Protein AF-A0A8E0FTF2-F1 (afdb_monomer_lite)

InterPro domains:
  IPR009821 Protein of unknown function DUF1391 [PF07151] (4-36)

Organism: NCBI:txid869670

pLDDT: mean 77.73, std 10.63, range [60.56, 96.5]

Radius of gyration: 18.25 Å; chains: 1; bounding box: 46×20×50 Å

Structure (mmCIF, N/CA/C/O backbone):
data_AF-A0A8E0FTF2-F1
#
_entry.id   AF-A0A8E0FTF2-F1
#
loop_
_atom_site.group_PDB
_atom_site.id
_atom_site.type_symbol
_atom_site.label_atom_id
_atom_site.label_alt_id
_atom_site.label_comp_id
_atom_site.label_asym_id
_atom_site.label_entity_id
_atom_site.label_seq_id
_atom_site.pdbx_PDB_ins_code
_atom_site.Cartn_x
_atom_site.Cartn_y
_atom_site.Cartn_z
_atom_site.occupancy
_atom_site.B_iso_or_equiv
_atom_site.auth_seq_id
_atom_site.auth_comp_id
_atom_site.auth_asym_id
_atom_site.auth_atom_id
_atom_site.pdbx_PDB_model_num
ATOM 1 N N . MET A 1 1 ? 4.232 3.812 6.765 1.00 69.94 1 MET A N 1
ATOM 2 C CA . MET A 1 1 ? 3.793 3.715 5.362 1.00 69.94 1 MET A CA 1
ATOM 3 C C . MET A 1 1 ? 4.475 2.514 4.761 1.00 69.94 1 MET A C 1
ATOM 5 O O . MET A 1 1 ? 5.689 2.411 4.903 1.00 69.94 1 MET A O 1
ATOM 9 N N . ASP A 1 2 ? 3.710 1.634 4.131 1.00 74.88 2 ASP A N 1
ATOM 10 C CA . ASP A 1 2 ? 4.276 0.486 3.427 1.00 74.88 2 ASP A CA 1
ATOM 11 C C . ASP A 1 2 ? 4.617 0.889 1.996 1.00 74.88 2 ASP A C 1
ATOM 13 O O . ASP A 1 2 ? 3.899 1.675 1.370 1.00 74.88 2 ASP A O 1
ATOM 17 N N . MET A 1 3 ? 5.736 0.374 1.492 1.00 72.62 3 MET A N 1
ATOM 18 C CA . MET A 1 3 ? 6.236 0.688 0.160 1.00 72.62 3 MET A CA 1
ATOM 19 C C . MET A 1 3 ? 6.138 -0.558 -0.716 1.00 72.62 3 MET A C 1
ATOM 21 O O . MET A 1 3 ? 6.863 -1.532 -0.514 1.00 72.62 3 MET A O 1
ATOM 25 N N . LEU A 1 4 ? 5.216 -0.535 -1.677 1.00 82.38 4 LEU A N 1
ATOM 26 C CA . LEU A 1 4 ? 5.010 -1.627 -2.621 1.00 82.38 4 LEU A CA 1
ATOM 27 C C . LEU A 1 4 ? 5.886 -1.395 -3.856 1.00 82.38 4 LEU A C 1
ATOM 29 O O . LEU A 1 4 ? 5.748 -0.378 -4.533 1.00 82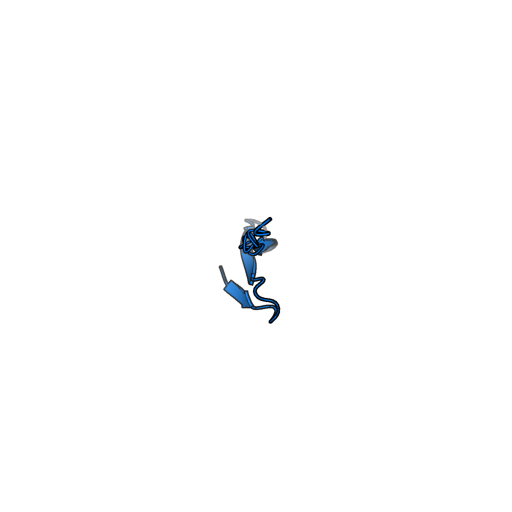.38 4 LEU A O 1
ATOM 33 N N . ASN A 1 5 ? 6.783 -2.333 -4.157 1.00 79.31 5 ASN A N 1
ATOM 34 C CA . ASN A 1 5 ? 7.617 -2.282 -5.358 1.00 79.31 5 ASN A CA 1
ATOM 35 C C . ASN A 1 5 ? 6.870 -2.911 -6.543 1.00 79.31 5 ASN A C 1
ATOM 37 O O . ASN A 1 5 ? 6.503 -4.083 -6.478 1.00 79.31 5 ASN A O 1
ATOM 41 N N . LEU A 1 6 ? 6.663 -2.153 -7.625 1.00 82.19 6 LEU A N 1
ATOM 42 C CA . LEU A 1 6 ? 5.899 -2.603 -8.799 1.00 82.19 6 LEU A CA 1
ATOM 43 C C . LEU A 1 6 ? 6.744 -3.307 -9.868 1.00 82.19 6 LEU A C 1
ATOM 45 O O . LEU A 1 6 ? 6.232 -3.680 -10.920 1.00 82.19 6 LEU A O 1
ATOM 49 N N . GLY A 1 7 ? 8.044 -3.503 -9.631 1.00 78.81 7 GLY A N 1
ATOM 50 C CA . GLY A 1 7 ? 8.921 -4.254 -10.537 1.00 78.81 7 GLY A CA 1
ATOM 51 C C . GLY A 1 7 ? 9.395 -3.483 -11.778 1.00 78.81 7 GLY A C 1
ATOM 52 O O . GLY A 1 7 ? 10.233 -3.980 -12.522 1.00 78.81 7 GLY A O 1
ATOM 53 N N . ASN A 1 8 ? 8.945 -2.243 -11.981 1.00 74.44 8 ASN A N 1
ATOM 54 C CA . ASN A 1 8 ? 9.364 -1.341 -13.066 1.00 74.44 8 ASN A CA 1
ATOM 55 C C . ASN A 1 8 ? 10.227 -0.157 -12.569 1.00 74.44 8 ASN A C 1
ATOM 57 O O . ASN A 1 8 ? 10.472 0.805 -13.300 1.00 74.44 8 ASN A O 1
ATOM 61 N N . ASN A 1 9 ? 10.785 -0.266 -11.357 1.00 72.31 9 ASN A N 1
ATOM 62 C CA . ASN A 1 9 ? 11.424 0.821 -10.597 1.00 72.31 9 ASN A CA 1
ATOM 63 C C . ASN A 1 9 ? 10.470 1.953 -10.182 1.00 72.31 9 ASN A C 1
ATOM 65 O O . ASN A 1 9 ? 10.941 3.055 -9.895 1.00 72.31 9 ASN A O 1
ATOM 69 N N . GLU A 1 10 ? 9.168 1.702 -10.178 1.00 73.56 10 GLU A N 1
ATOM 70 C CA . GLU A 1 10 ? 8.193 2.531 -9.482 1.00 73.56 10 GLU A CA 1
ATOM 71 C C . GLU A 1 10 ? 7.916 1.895 -8.116 1.00 73.56 10 GLU A C 1
ATOM 73 O O . GLU A 1 10 ? 7.905 0.666 -7.961 1.00 73.56 10 GLU A O 1
ATOM 78 N N . SER A 1 11 ? 7.715 2.748 -7.121 1.00 75.94 11 SER A N 1
ATOM 79 C CA . SER A 1 11 ? 7.227 2.377 -5.796 1.00 75.94 11 SER A CA 1
ATOM 80 C C . SER A 1 11 ? 5.883 3.058 -5.577 1.00 75.94 11 SER A C 1
ATOM 82 O O . SER A 1 11 ? 5.680 4.204 -5.969 1.00 75.94 11 SER A O 1
ATOM 84 N N . LEU A 1 12 ? 4.944 2.362 -4.943 1.00 79.44 12 LEU A N 1
ATOM 85 C CA . LEU A 1 12 ? 3.753 2.993 -4.384 1.00 79.44 12 LEU A CA 1
ATOM 86 C C . LEU A 1 12 ? 3.952 3.119 -2.885 1.00 79.44 12 LEU A C 1
ATOM 88 O O . LEU A 1 12 ? 4.233 2.133 -2.202 1.00 79.44 12 LEU A O 1
ATOM 92 N N . VAL A 1 13 ? 3.769 4.331 -2.377 1.00 74.88 13 VAL A N 1
ATOM 93 C CA . VAL A 1 13 ? 3.681 4.566 -0.941 1.00 74.88 13 VAL A CA 1
ATOM 94 C C . VAL A 1 13 ? 2.213 4.464 -0.555 1.00 74.88 13 VAL A C 1
ATOM 96 O O . VAL A 1 13 ? 1.376 5.225 -1.045 1.00 74.88 13 VAL A O 1
ATOM 99 N N . CYS A 1 14 ? 1.903 3.509 0.319 1.00 84.56 14 CYS A N 1
ATOM 100 C CA . CYS A 1 14 ? 0.582 3.366 0.912 1.00 84.56 14 CYS A CA 1
ATOM 101 C C . CYS A 1 14 ? 0.573 3.989 2.314 1.00 84.56 14 CYS A C 1
ATOM 103 O O . CYS A 1 14 ? 1.386 3.643 3.183 1.00 84.56 14 CYS A O 1
ATOM 105 N N . GLY A 1 15 ? -0.348 4.926 2.532 1.00 85.62 15 GLY A N 1
ATOM 106 C CA . GLY A 1 15 ? -0.658 5.496 3.839 1.00 85.62 15 GLY A CA 1
ATOM 107 C C . GLY A 1 15 ? -2.086 5.150 4.237 1.00 85.62 15 GLY A C 1
ATOM 108 O O . GLY A 1 15 ? -3.005 5.365 3.453 1.00 85.62 15 GLY A O 1
ATOM 109 N N . VAL A 1 16 ? -2.275 4.636 5.451 1.00 87.44 16 VAL A N 1
ATOM 110 C CA . VAL A 1 16 ? -3.601 4.404 6.035 1.00 87.44 16 VAL A CA 1
ATOM 111 C C . VAL A 1 16 ? -3.749 5.319 7.241 1.00 87.44 16 VAL 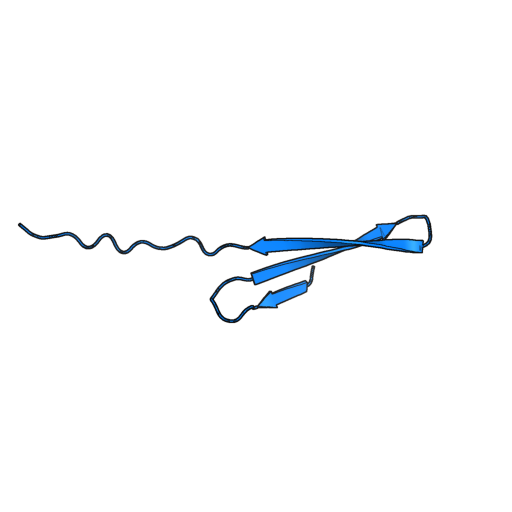A C 1
ATOM 113 O O . VAL A 1 16 ? -2.902 5.306 8.133 1.00 87.44 16 VAL A O 1
ATOM 116 N N . PHE A 1 17 ? -4.812 6.119 7.254 1.00 89.00 17 PHE A N 1
ATOM 117 C CA . PHE A 1 17 ? -5.109 7.064 8.325 1.00 89.00 17 PHE A CA 1
ATOM 118 C C . PHE A 1 17 ? -6.409 6.649 9.017 1.00 89.00 17 PHE A C 1
ATOM 120 O O . PHE A 1 17 ? -7.439 6.577 8.342 1.00 89.00 17 PHE A O 1
ATOM 127 N N . PRO A 1 18 ? -6.381 6.343 10.327 1.00 92.06 18 PRO A N 1
ATOM 128 C CA . PRO A 1 18 ? -7.593 6.037 11.071 1.00 92.06 18 PRO A CA 1
ATOM 129 C C . PRO A 1 18 ? -8.428 7.307 11.255 1.00 92.06 18 PRO A C 1
ATOM 131 O O . PRO A 1 18 ? -7.901 8.368 11.593 1.00 92.06 18 PRO A O 1
ATOM 134 N N . ASN A 1 19 ? -9.733 7.184 11.056 1.00 93.88 19 ASN A N 1
ATOM 135 C CA . ASN A 1 19 ? -10.706 8.234 11.318 1.00 93.88 19 ASN A CA 1
ATOM 136 C C . ASN A 1 19 ? -11.330 8.023 12.711 1.00 93.88 19 ASN A C 1
ATOM 138 O O . ASN A 1 19 ? -11.319 6.916 13.254 1.00 93.88 19 ASN A O 1
ATOM 142 N N . LEU A 1 20 ? -11.897 9.079 13.306 1.00 96.06 20 LEU A N 1
ATOM 143 C CA . LEU A 1 20 ? -12.521 8.990 14.638 1.00 96.06 20 LEU A CA 1
ATOM 144 C C . LEU A 1 20 ? -13.773 8.099 14.683 1.00 96.06 20 LEU A C 1
ATOM 146 O O . LEU A 1 20 ? -14.141 7.621 15.750 1.00 96.06 20 LEU A O 1
ATOM 150 N N . ASP A 1 21 ? -14.427 7.882 13.548 1.00 96.50 21 ASP A N 1
ATOM 151 C CA . ASP A 1 21 ? -15.642 7.072 13.421 1.00 96.50 21 ASP A CA 1
ATOM 152 C C . ASP A 1 21 ? -15.363 5.562 13.292 1.00 96.50 21 ASP A C 1
ATOM 154 O O . ASP A 1 21 ? -16.286 4.773 13.098 1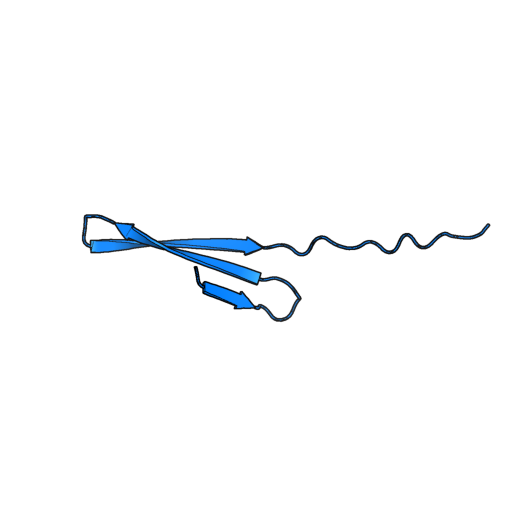.00 96.50 21 ASP A O 1
ATOM 158 N N . GLY A 1 22 ? -14.097 5.149 13.401 1.00 92.56 22 GLY A N 1
ATOM 159 C CA . GLY A 1 22 ? -13.677 3.754 13.263 1.00 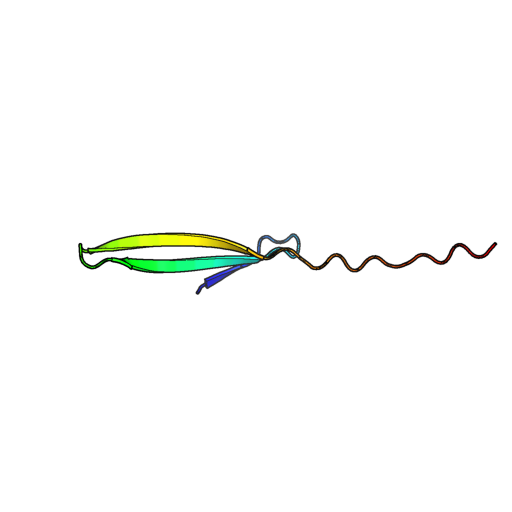92.56 22 GLY A CA 1
ATOM 160 C C . GLY A 1 22 ? -13.452 3.307 11.818 1.00 92.56 22 GLY A C 1
ATOM 161 O O . GLY A 1 22 ? -13.123 2.143 11.589 1.00 92.56 22 GLY A O 1
ATOM 162 N N . THR A 1 23 ? -13.591 4.206 10.841 1.00 95.12 23 THR A N 1
ATOM 163 C CA . THR A 1 23 ? -13.197 3.953 9.450 1.00 95.12 23 THR A CA 1
ATOM 164 C C . THR A 1 23 ? -11.727 4.320 9.217 1.00 95.12 23 THR A C 1
ATOM 166 O O . THR A 1 23 ? -11.041 4.832 10.105 1.00 95.12 23 THR A O 1
ATOM 169 N N . PHE A 1 24 ? -11.208 4.059 8.017 1.00 93.06 24 PHE A N 1
ATOM 170 C CA . PHE A 1 24 ? -9.866 4.485 7.631 1.00 93.06 24 PHE A CA 1
ATOM 171 C C . PHE A 1 24 ? -9.829 5.004 6.196 1.00 93.06 24 PHE A C 1
ATOM 173 O O . PHE A 1 24 ? -10.530 4.511 5.313 1.00 93.06 24 PHE A O 1
ATOM 180 N N . THR A 1 25 ? -8.958 5.982 5.963 1.00 92.06 25 THR A N 1
ATOM 181 C CA . THR A 1 25 ? -8.667 6.526 4.637 1.00 92.06 25 THR A CA 1
ATOM 182 C C . THR A 1 25 ? -7.354 5.937 4.139 1.00 92.06 25 THR A C 1
ATOM 184 O O . THR A 1 25 ? -6.310 6.139 4.762 1.00 92.06 25 THR A O 1
ATOM 187 N N . ALA A 1 26 ? -7.396 5.222 3.014 1.00 89.00 26 ALA A N 1
ATOM 188 C CA . ALA A 1 26 ? -6.202 4.739 2.327 1.00 89.00 26 ALA A CA 1
ATOM 189 C C . ALA A 1 26 ? -5.794 5.728 1.226 1.00 89.00 26 ALA A C 1
ATOM 191 O O . ALA A 1 26 ? -6.608 6.096 0.381 1.00 89.00 26 ALA A O 1
ATOM 192 N N . MET A 1 27 ? -4.532 6.150 1.226 1.00 87.62 27 MET A N 1
ATOM 193 C CA . MET A 1 27 ? -3.950 7.005 0.197 1.00 87.62 27 MET A CA 1
ATOM 194 C C . MET A 1 27 ? -2.801 6.271 -0.482 1.00 87.62 27 MET A C 1
ATOM 196 O O . MET A 1 27 ? -1.884 5.776 0.177 1.00 87.62 27 MET A O 1
ATOM 200 N N . THR A 1 28 ? -2.848 6.228 -1.810 1.00 82.06 28 THR A N 1
ATOM 201 C CA . THR A 1 28 ? -1.794 5.652 -2.640 1.00 82.06 28 THR A CA 1
ATOM 202 C C . THR A 1 28 ? -1.099 6.776 -3.394 1.00 82.06 28 THR A C 1
ATOM 204 O O . THR A 1 28 ? -1.715 7.441 -4.224 1.00 82.06 28 THR A O 1
ATOM 207 N N . LEU A 1 29 ? 0.181 6.995 -3.099 1.00 76.75 29 LEU A N 1
ATOM 208 C CA . LEU A 1 29 ? 1.008 7.975 -3.797 1.00 76.75 29 LEU A CA 1
ATOM 209 C C . LEU A 1 29 ? 1.990 7.236 -4.718 1.00 76.75 29 LEU A C 1
ATOM 211 O O . LEU A 1 29 ? 2.838 6.494 -4.211 1.00 76.75 29 LEU A O 1
ATOM 215 N N . PRO A 1 30 ? 1.885 7.399 -6.051 1.00 72.56 30 PRO A N 1
ATOM 216 C CA . PRO A 1 30 ? 2.877 6.867 -6.972 1.00 72.56 30 PRO A CA 1
ATOM 217 C C . PRO A 1 30 ? 4.183 7.644 -6.824 1.00 72.56 30 PRO A C 1
ATOM 219 O O . PRO A 1 30 ? 4.227 8.860 -7.009 1.00 72.56 30 PRO A O 1
ATOM 222 N N . GLU A 1 31 ? 5.261 6.939 -6.507 1.00 70.06 31 GLU A N 1
ATOM 223 C CA . GLU A 1 31 ? 6.605 7.491 -6.509 1.00 70.06 31 GLU A CA 1
ATOM 224 C C . GLU A 1 31 ? 7.239 7.219 -7.881 1.00 70.06 31 GLU A C 1
ATOM 226 O O . GLU A 1 31 ? 7.606 6.094 -8.229 1.00 70.06 31 GLU A O 1
ATOM 231 N N . ALA A 1 32 ? 7.319 8.264 -8.708 1.00 65.38 32 ALA A N 1
ATOM 232 C CA . ALA A 1 32 ? 7.869 8.160 -10.054 1.00 65.38 32 ALA A CA 1
ATOM 233 C C . ALA A 1 32 ? 9.403 8.240 -10.039 1.00 65.38 32 ALA A C 1
ATOM 235 O O . ALA A 1 32 ? 10.005 9.158 -9.474 1.00 65.38 32 ALA A O 1
ATOM 236 N N . LYS A 1 33 ? 10.059 7.317 -10.750 1.00 65.88 33 LYS A N 1
ATOM 237 C CA . LYS A 1 33 ? 11.510 7.339 -10.962 1.00 65.88 33 LYS A CA 1
ATOM 238 C C . LYS A 1 33 ? 11.923 8.635 -11.667 1.00 65.88 33 LYS A C 1
ATOM 240 O O . LYS A 1 33 ? 11.467 8.924 -12.774 1.00 65.88 33 LYS A O 1
ATOM 245 N N . ARG A 1 34 ? 12.890 9.373 -11.107 1.00 63.31 34 ARG A N 1
ATOM 246 C CA . ARG A 1 34 ? 13.571 10.455 -11.839 1.00 63.31 34 ARG A CA 1
ATOM 247 C C . ARG A 1 34 ? 14.295 9.846 -13.040 1.00 63.31 34 ARG A C 1
ATOM 249 O O . ARG A 1 34 ? 15.353 9.234 -12.880 1.00 63.31 34 ARG A O 1
ATOM 256 N N . LEU A 1 35 ? 13.726 9.991 -14.238 1.00 66.00 35 LEU A N 1
ATOM 257 C CA . LEU A 1 35 ? 14.315 9.496 -15.481 1.00 66.00 35 LEU A CA 1
ATOM 258 C C . LEU A 1 35 ? 15.720 10.094 -15.651 1.00 66.00 35 LEU A C 1
ATOM 260 O O . LEU A 1 35 ? 15.878 11.261 -16.014 1.00 66.00 35 LEU A O 1
ATOM 264 N N . LYS A 1 36 ? 16.763 9.300 -15.387 1.00 61.91 36 LYS A N 1
ATOM 265 C CA . LYS A 1 36 ? 18.139 9.674 -15.721 1.00 61.91 36 LYS A CA 1
ATOM 266 C C . LYS A 1 36 ? 18.284 9.578 -17.238 1.00 61.91 36 LYS A C 1
ATOM 268 O O . LYS A 1 36 ? 18.562 8.506 -17.767 1.00 61.91 36 LYS A O 1
ATOM 273 N N . ARG A 1 37 ? 18.083 10.691 -17.946 1.00 67.88 37 ARG A N 1
ATOM 274 C CA . ARG A 1 37 ? 18.433 10.775 -19.368 1.00 67.88 37 ARG A CA 1
ATOM 275 C C . ARG A 1 37 ? 19.956 10.682 -19.476 1.00 67.88 37 ARG A C 1
ATOM 277 O O . ARG A 1 37 ? 20.660 11.546 -18.959 1.00 67.88 37 ARG A O 1
ATOM 284 N N . LYS A 1 38 ? 20.478 9.643 -20.134 1.00 67.50 38 LYS A N 1
ATOM 285 C CA . LYS A 1 38 ? 21.847 9.694 -20.660 1.00 67.50 38 LYS A CA 1
ATOM 286 C C . LYS A 1 38 ? 21.819 10.703 -21.802 1.00 67.50 38 LYS A C 1
ATOM 288 O O . LYS A 1 38 ? 21.183 10.450 -22.820 1.00 67.50 38 LYS A O 1
ATOM 293 N N . LEU A 1 39 ? 22.457 11.856 -21.610 1.00 69.75 39 LEU A N 1
ATOM 294 C CA . LEU A 1 39 ? 22.709 12.789 -22.700 1.00 69.75 39 LEU A CA 1
ATOM 295 C C . LEU A 1 39 ? 23.706 12.092 -23.637 1.00 69.75 39 LEU A C 1
ATOM 297 O O . LEU A 1 39 ? 24.904 12.060 -23.362 1.00 69.75 39 LEU A O 1
ATOM 301 N N . ALA A 1 40 ? 23.208 11.435 -24.682 1.00 67.50 40 ALA A N 1
ATOM 302 C CA . ALA A 1 40 ? 24.068 10.927 -25.738 1.00 67.50 40 ALA A CA 1
ATOM 303 C C . ALA A 1 40 ? 24.616 12.152 -26.472 1.00 67.50 40 ALA A C 1
ATOM 305 O O . ALA A 1 40 ? 23.893 12.826 -27.203 1.00 67.50 40 ALA A O 1
ATOM 306 N N . ARG A 1 41 ? 25.877 12.499 -26.203 1.00 65.50 41 ARG A N 1
ATOM 307 C CA . ARG A 1 41 ? 26.571 13.543 -26.950 1.00 65.50 41 ARG A CA 1
ATOM 308 C C . ARG A 1 41 ? 26.785 12.994 -28.357 1.0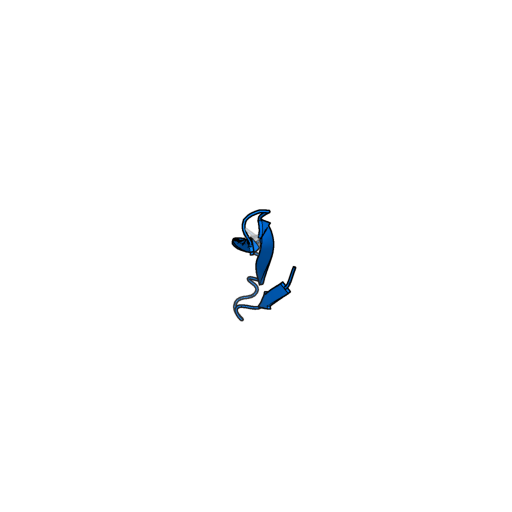0 65.50 41 ARG A C 1
ATOM 310 O O . ARG A 1 41 ? 27.626 12.121 -28.547 1.00 65.50 41 ARG A O 1
ATOM 317 N N . VAL A 1 42 ? 25.990 13.464 -29.315 1.00 68.06 42 VAL A N 1
ATOM 318 C CA . VAL A 1 42 ? 26.281 13.261 -30.735 1.00 68.06 42 VAL A CA 1
ATOM 319 C C . VAL A 1 42 ? 27.551 14.059 -31.006 1.00 68.06 42 VAL A C 1
ATOM 321 O O . VAL A 1 42 ? 27.537 15.288 -30.954 1.00 68.06 42 VAL A O 1
ATOM 324 N N . ALA A 1 43 ? 28.671 13.356 -31.158 1.00 64.25 43 ALA A N 1
ATOM 325 C CA . ALA A 1 43 ? 29.883 13.944 -31.700 1.00 64.25 43 ALA A CA 1
AT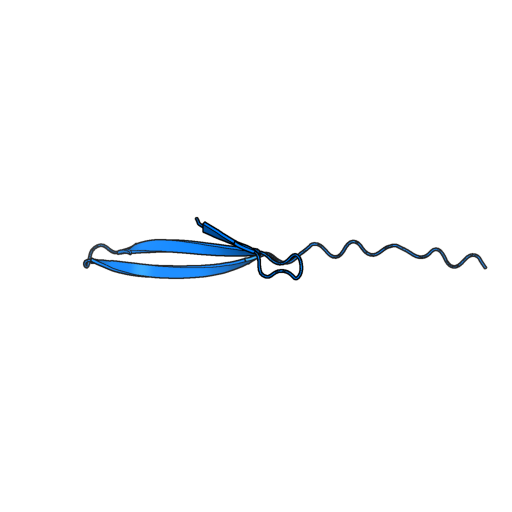OM 326 C C . ALA A 1 43 ? 29.633 14.157 -33.197 1.00 64.25 43 ALA A C 1
ATOM 328 O O . ALA A 1 43 ? 29.457 13.185 -33.931 1.00 64.25 43 ALA A O 1
ATOM 329 N N . GLY A 1 44 ? 29.505 15.424 -33.587 1.00 60.56 44 GLY A N 1
ATOM 330 C CA . GLY A 1 44 ? 29.679 15.868 -34.968 1.00 60.56 44 GLY A CA 1
ATOM 331 C C . GLY A 1 44 ? 31.132 16.228 -35.226 1.00 60.56 44 GLY A C 1
ATOM 332 O O . GLY A 1 44 ? 31.856 16.460 -34.227 1.00 60.56 44 GLY A O 1
#

Sequence (44 aa):
MDMLNLGNNESLVCGVFPNLDGTFTAMTLPEAKRLKRKLARVAG

Secondary structure (DSSP, 8-state):
-EEEE-SSS-EEEEEEEE-TTS-EEEEEEEE-------------

Foldseek 3Di:
DDWDDPPPPKIWDWDWAQDPVRDIDIDTDIDDDPPPDPPPPPDD